Protein AF-A0A210QNQ8-F1 (afdb_monomer_lite)

InterPro domains:
  IPR036514 SGNH hydrolase superfamily [G3DSA:3.40.50.1110] (7-130)

Structure (mmCIF, N/CA/C/O backbone):
data_AF-A0A210QNQ8-F1
#
_entry.id   AF-A0A210QNQ8-F1
#
loop_
_atom_site.group_PDB
_atom_site.id
_atom_site.type_symbol
_atom_site.label_atom_id
_atom_site.label_alt_id
_atom_site.label_comp_id
_atom_site.label_asym_id
_atom_site.label_entity_id
_atom_site.label_seq_id
_atom_site.pdbx_PDB_ins_code
_atom_site.Cartn_x
_atom_site.Cartn_y
_atom_site.Cartn_z
_atom_site.occupancy
_atom_site.B_iso_or_equiv
_atom_site.auth_seq_id
_atom_site.auth_comp_id
_atom_site.auth_asym_id
_atom_site.auth_atom_id
_atom_site.pdbx_PDB_model_num
ATOM 1 N N . MET A 1 1 ? 8.100 -12.789 13.452 1.00 38.97 1 MET A N 1
ATOM 2 C CA . MET A 1 1 ? 6.722 -12.940 13.977 1.00 38.97 1 MET A CA 1
ATOM 3 C C . MET A 1 1 ? 6.581 -12.263 15.334 1.00 38.97 1 MET A C 1
ATOM 5 O O . MET A 1 1 ? 5.992 -11.197 15.362 1.00 38.97 1 MET A O 1
ATOM 9 N N . VAL A 1 2 ? 7.191 -12.770 16.415 1.00 39.22 2 VAL A N 1
ATOM 10 C CA . VAL A 1 2 ? 7.177 -12.088 17.735 1.00 39.22 2 VAL A CA 1
ATOM 11 C C . VAL A 1 2 ? 7.932 -10.750 17.700 1.00 39.22 2 VAL A C 1
ATOM 13 O O . VAL A 1 2 ? 7.434 -9.734 18.167 1.00 39.22 2 VAL A O 1
ATOM 16 N N . ALA A 1 3 ? 9.091 -10.713 17.034 1.00 45.78 3 ALA A N 1
ATOM 17 C CA . ALA A 1 3 ? 9.913 -9.503 16.927 1.00 45.78 3 ALA A CA 1
ATOM 18 C C . ALA A 1 3 ? 9.249 -8.344 16.155 1.00 45.78 3 ALA A C 1
ATOM 20 O O . ALA A 1 3 ? 9.593 -7.187 16.379 1.00 45.78 3 ALA A O 1
ATOM 21 N N . ASP A 1 4 ? 8.318 -8.639 15.245 1.00 51.09 4 ASP A N 1
ATOM 22 C CA . ASP A 1 4 ? 7.653 -7.621 14.426 1.00 51.09 4 ASP A CA 1
ATOM 23 C C . ASP A 1 4 ? 6.500 -6.971 15.197 1.00 51.09 4 ASP A C 1
ATOM 25 O O . ASP A 1 4 ? 6.360 -5.754 15.156 1.00 51.09 4 ASP A O 1
ATOM 29 N N . ILE A 1 5 ? 5.749 -7.764 15.973 1.00 51.91 5 ILE A N 1
ATOM 30 C CA . ILE A 1 5 ? 4.695 -7.284 16.881 1.00 51.91 5 ILE A CA 1
ATOM 31 C C . ILE A 1 5 ? 5.297 -6.391 17.973 1.00 51.91 5 ILE A C 1
ATOM 33 O O . ILE A 1 5 ? 4.783 -5.310 18.231 1.00 51.91 5 ILE A O 1
ATOM 37 N N . GLU A 1 6 ? 6.433 -6.784 18.553 1.00 53.28 6 GLU A N 1
ATOM 38 C CA . GLU A 1 6 ? 7.130 -5.985 19.572 1.00 53.28 6 GLU A CA 1
ATOM 39 C C . GLU A 1 6 ? 7.755 -4.692 19.020 1.00 53.28 6 GLU A C 1
ATOM 41 O O . GLU A 1 6 ? 7.920 -3.702 19.733 1.00 53.28 6 GLU A O 1
ATOM 46 N N . ARG A 1 7 ? 8.118 -4.649 17.733 1.00 55.28 7 ARG A N 1
ATOM 47 C CA . ARG A 1 7 ? 8.532 -3.391 17.086 1.00 55.28 7 ARG A CA 1
ATOM 48 C C . ARG A 1 7 ? 7.339 -2.496 16.765 1.00 55.28 7 ARG A C 1
ATOM 50 O O . ARG A 1 7 ? 7.478 -1.282 16.853 1.00 55.28 7 ARG A O 1
ATOM 57 N N . LEU A 1 8 ? 6.201 -3.088 16.411 1.00 56.69 8 LEU A N 1
ATOM 58 C CA . LEU A 1 8 ? 4.945 -2.381 16.175 1.00 56.69 8 LEU A CA 1
ATOM 59 C C . LEU A 1 8 ? 4.421 -1.743 17.466 1.00 56.69 8 LEU A C 1
ATOM 61 O O . LEU A 1 8 ? 4.165 -0.548 17.485 1.00 56.69 8 LEU A O 1
ATOM 65 N N . ARG A 1 9 ? 4.378 -2.513 18.563 1.00 55.03 9 ARG A N 1
ATOM 66 C CA . ARG A 1 9 ? 4.039 -2.026 19.910 1.00 55.03 9 ARG A CA 1
ATOM 67 C C . ARG A 1 9 ? 4.874 -0.819 20.301 1.00 55.03 9 ARG A C 1
ATOM 69 O O . ARG A 1 9 ? 4.324 0.186 20.719 1.00 55.03 9 ARG A O 1
ATOM 76 N N . ARG A 1 10 ? 6.192 -0.892 20.106 1.00 56.19 10 ARG A N 1
ATOM 77 C CA . ARG A 1 10 ? 7.092 0.236 20.384 1.00 56.19 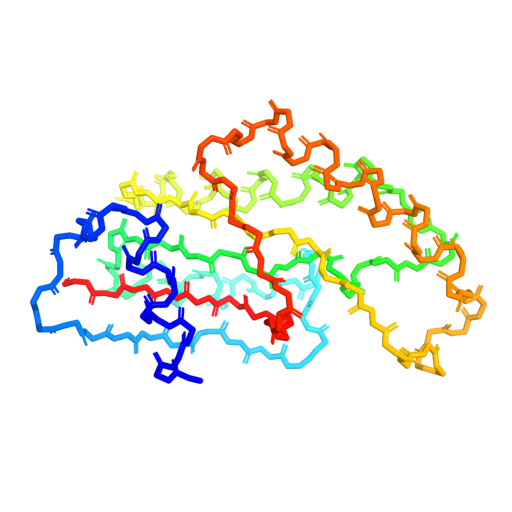10 ARG A CA 1
ATOM 78 C C . ARG A 1 10 ? 6.865 1.443 19.478 1.00 56.19 10 ARG A C 1
ATOM 80 O O . ARG A 1 10 ? 7.110 2.554 19.916 1.00 56.19 10 ARG A O 1
ATOM 87 N N . HIS A 1 11 ? 6.447 1.236 18.230 1.00 55.09 11 HIS A N 1
ATOM 88 C CA . HIS A 1 11 ? 6.146 2.335 17.310 1.00 55.09 11 HIS A CA 1
ATOM 89 C C . HIS A 1 11 ? 4.836 3.052 17.655 1.00 55.09 11 HIS A C 1
ATOM 91 O O . HIS A 1 11 ? 4.710 4.240 17.394 1.00 55.09 11 HIS A O 1
ATOM 97 N N . CYS A 1 12 ? 3.890 2.341 18.262 1.00 54.59 12 CYS A N 1
ATOM 98 C CA . CYS A 1 12 ? 2.653 2.897 18.802 1.00 54.59 12 CYS A CA 1
ATOM 99 C C . CYS A 1 12 ? 2.816 3.351 20.272 1.00 54.59 12 CYS A C 1
ATOM 101 O O . CYS A 1 12 ? 1.877 3.226 21.045 1.00 54.59 12 CYS A O 1
ATOM 103 N N . ASP A 1 13 ? 4.011 3.795 20.689 1.00 51.69 13 ASP A N 1
ATOM 104 C CA . ASP A 1 13 ? 4.333 4.262 22.055 1.00 51.69 13 ASP A CA 1
ATOM 105 C C . ASP A 1 13 ? 3.992 3.280 23.195 1.00 51.69 13 ASP A C 1
ATOM 107 O O . ASP A 1 13 ? 3.696 3.663 24.323 1.00 51.69 13 ASP A O 1
ATOM 111 N N . GLY A 1 14 ? 4.046 1.976 22.914 1.00 44.94 14 GLY A N 1
ATOM 112 C CA . GLY A 1 14 ? 3.655 0.928 23.862 1.00 44.94 14 GLY A CA 1
ATOM 113 C C . GLY A 1 14 ? 2.141 0.763 23.999 1.00 44.94 14 GLY A C 1
ATOM 114 O O . GLY A 1 14 ? 1.691 -0.256 24.526 1.00 44.94 14 GLY A O 1
ATOM 115 N N . ASP A 1 15 ? 1.363 1.694 23.454 1.00 42.91 15 ASP A N 1
ATOM 116 C CA . ASP A 1 15 ? -0.082 1.741 23.566 1.00 42.91 15 ASP A CA 1
ATOM 117 C C . ASP A 1 15 ? -0.745 1.342 22.250 1.00 42.91 15 ASP A C 1
ATOM 119 O O . ASP A 1 15 ? -1.303 2.133 21.495 1.00 42.91 15 ASP A O 1
ATOM 123 N N . LEU A 1 16 ? -0.686 0.043 21.971 1.00 49.59 16 LEU A N 1
ATOM 124 C CA . LEU A 1 16 ? -1.689 -0.554 21.099 1.00 49.59 16 LEU A CA 1
ATOM 125 C C . LEU A 1 16 ? -2.998 -0.855 21.874 1.00 49.59 16 LEU A C 1
ATOM 127 O O . LEU A 1 16 ? -3.905 -1.426 21.280 1.00 49.59 16 LEU A O 1
ATOM 131 N N . CYS A 1 17 ? -3.116 -0.525 23.175 1.00 40.59 17 CYS A N 1
ATOM 132 C CA . CYS A 1 17 ? -4.232 -0.943 24.040 1.00 40.59 17 CYS A CA 1
ATOM 133 C C . CYS A 1 17 ? -4.525 -2.461 23.980 1.00 40.59 17 CYS A C 1
ATOM 135 O O . CYS A 1 17 ? -5.682 -2.869 23.998 1.00 40.59 17 CYS A O 1
ATOM 137 N N . ILE A 1 18 ? -3.498 -3.326 23.885 1.00 49.94 18 ILE A N 1
ATOM 138 C CA . ILE A 1 18 ? -3.723 -4.776 23.717 1.00 49.94 18 ILE A CA 1
ATOM 139 C C . ILE A 1 18 ? -3.115 -5.645 24.812 1.00 49.94 18 ILE A C 1
ATOM 141 O O . ILE A 1 18 ? -1.919 -5.969 24.787 1.00 49.94 18 ILE A O 1
ATOM 145 N N . SER A 1 19 ? -3.988 -6.127 25.697 1.00 35.94 19 SER A N 1
ATOM 146 C CA . SER A 1 19 ? -3.843 -7.392 26.417 1.00 35.94 19 SER A CA 1
ATOM 147 C C . SER A 1 19 ? -4.772 -8.441 25.770 1.00 35.94 19 SER A C 1
ATOM 149 O O . SER A 1 19 ? -5.880 -8.117 25.365 1.00 35.94 19 SER A O 1
ATOM 151 N N . GLY A 1 20 ? -4.314 -9.690 25.595 1.00 46.12 20 GLY A N 1
ATOM 152 C CA . GLY A 1 20 ? -5.162 -10.798 25.099 1.00 46.12 20 GLY A CA 1
ATOM 153 C C . GLY A 1 20 ? -5.363 -10.952 23.573 1.00 46.12 20 GLY A C 1
ATOM 154 O O . GLY A 1 20 ? -6.296 -11.635 23.164 1.00 46.12 20 GLY A O 1
ATOM 155 N N . VAL A 1 21 ? -4.503 -10.369 22.724 1.00 52.72 21 VAL A N 1
ATOM 156 C CA . VAL A 1 21 ? -4.716 -10.242 21.258 1.00 52.72 21 VAL A CA 1
ATOM 157 C C . VAL A 1 21 ? -4.913 -11.576 20.522 1.00 52.72 21 VAL A C 1
ATOM 159 O O . VAL A 1 21 ? -3.990 -12.393 20.444 1.00 52.72 21 VAL A O 1
ATOM 162 N N . ASN A 1 22 ? -6.036 -11.721 19.816 1.00 56.44 22 ASN A N 1
ATOM 163 C CA . ASN A 1 22 ? -6.181 -12.703 18.741 1.00 56.44 22 ASN A CA 1
ATOM 164 C C . ASN A 1 22 ? -5.667 -12.082 17.429 1.00 56.44 22 ASN A C 1
ATOM 166 O O . ASN A 1 22 ? -6.396 -11.439 16.681 1.00 56.44 22 ASN A O 1
ATOM 170 N N . THR A 1 23 ? -4.378 -12.236 17.121 1.00 59.00 23 THR A N 1
ATOM 171 C CA . THR A 1 23 ? -3.843 -11.740 15.838 1.00 59.00 23 THR A CA 1
ATOM 172 C C . THR A 1 23 ? -4.265 -12.669 14.701 1.00 59.00 23 THR A C 1
ATOM 174 O O . THR A 1 23 ? -3.948 -13.859 14.734 1.00 59.00 23 THR A O 1
ATOM 177 N N . VAL A 1 24 ? -4.932 -12.136 13.672 1.00 62.84 24 VAL A N 1
ATOM 178 C CA . VAL A 1 24 ? -5.354 -12.917 12.502 1.00 62.84 24 VAL A CA 1
ATOM 179 C C . VAL A 1 24 ? -4.569 -12.465 11.276 1.00 62.84 24 VAL A C 1
ATOM 181 O O . VAL A 1 24 ? -4.647 -11.326 10.813 1.00 62.84 24 VAL A O 1
ATOM 184 N N . PHE A 1 25 ? -3.778 -13.382 10.730 1.00 64.62 25 PHE A N 1
ATOM 185 C CA . PHE A 1 25 ? -2.945 -13.099 9.571 1.00 64.62 25 PHE A CA 1
ATOM 186 C C . PHE A 1 25 ? -3.714 -13.360 8.283 1.00 64.62 25 PHE A C 1
ATOM 188 O O . PHE A 1 25 ? -4.113 -14.487 7.997 1.00 64.62 25 PHE A O 1
ATOM 195 N N . PHE A 1 26 ? -3.838 -12.322 7.464 1.00 67.00 26 PHE A N 1
ATOM 196 C CA . PHE A 1 26 ? -4.419 -12.410 6.135 1.00 67.00 26 PHE A CA 1
ATOM 197 C C . PHE A 1 26 ? -3.303 -12.146 5.132 1.00 67.00 26 PHE A C 1
ATOM 199 O O . PHE A 1 26 ? -2.933 -11.014 4.867 1.00 67.00 26 PHE A O 1
ATOM 206 N N . GLY A 1 27 ? -2.697 -13.180 4.557 1.00 63.84 27 GLY A N 1
ATOM 207 C CA . GLY A 1 27 ? -1.573 -12.969 3.649 1.00 63.84 27 GLY A CA 1
ATOM 208 C C . GLY A 1 27 ? -1.414 -14.084 2.639 1.00 63.84 27 GLY A C 1
ATOM 209 O O . GLY A 1 27 ? -1.479 -15.260 2.978 1.00 63.84 27 GLY A O 1
ATOM 210 N N . ARG A 1 28 ? -1.145 -13.703 1.390 1.00 66.56 28 ARG A N 1
ATOM 211 C CA . ARG A 1 28 ? -0.715 -14.624 0.340 1.00 66.56 28 ARG A CA 1
ATOM 212 C C . ARG A 1 28 ? 0.561 -14.090 -0.294 1.00 66.56 28 ARG A C 1
ATOM 214 O O . ARG A 1 28 ? 0.679 -12.894 -0.559 1.00 66.56 28 ARG A O 1
ATOM 221 N N . SER A 1 29 ? 1.519 -14.977 -0.548 1.00 67.50 29 SER A N 1
ATOM 222 C CA . SER A 1 29 ? 2.713 -14.613 -1.314 1.00 67.50 29 SER A CA 1
ATOM 223 C C . SER A 1 29 ? 2.309 -14.058 -2.684 1.00 67.50 29 SER A C 1
ATOM 225 O O . SER A 1 29 ? 1.443 -14.624 -3.351 1.00 67.50 29 SER A O 1
ATOM 227 N N . GLY A 1 30 ? 2.908 -12.935 -3.086 1.00 75.81 30 GLY A N 1
ATOM 228 C CA . GLY A 1 30 ? 2.590 -12.272 -4.353 1.00 75.81 30 GLY A CA 1
ATOM 229 C C . GLY A 1 30 ? 1.282 -11.471 -4.365 1.00 75.81 30 GLY A C 1
ATOM 230 O O . GLY A 1 30 ? 0.853 -11.069 -5.444 1.00 75.81 30 GLY A O 1
ATOM 231 N N . LEU A 1 31 ? 0.645 -11.224 -3.211 1.00 81.44 31 LEU A N 1
ATOM 232 C CA . LEU A 1 31 ? -0.566 -10.400 -3.122 1.00 81.44 31 LEU A CA 1
ATOM 233 C C . LEU A 1 31 ? -0.330 -9.000 -3.709 1.00 81.44 31 LEU A C 1
ATOM 235 O O . LEU A 1 31 ? 0.635 -8.327 -3.335 1.00 81.44 31 LEU A O 1
ATOM 239 N N . ARG A 1 32 ? -1.224 -8.585 -4.611 1.00 85.81 32 ARG A N 1
ATOM 240 C CA . ARG A 1 32 ? -1.234 -7.292 -5.307 1.00 85.81 32 ARG A CA 1
ATOM 241 C C . ARG A 1 32 ? -2.536 -6.556 -5.028 1.00 85.81 32 ARG A C 1
ATOM 243 O O . ARG A 1 32 ? -3.566 -7.204 -4.847 1.00 85.81 32 ARG A O 1
ATOM 250 N N . THR A 1 33 ? -2.511 -5.228 -5.025 1.00 87.56 33 THR A N 1
ATOM 251 C CA . THR A 1 33 ? -3.712 -4.418 -4.781 1.00 87.56 33 THR A CA 1
ATOM 252 C C . THR A 1 33 ? -4.681 -4.419 -5.964 1.00 87.56 33 THR A C 1
ATOM 254 O O . THR A 1 33 ? -5.877 -4.299 -5.743 1.00 87.56 33 THR A O 1
ATOM 257 N N . ASP A 1 34 ? -4.222 -4.619 -7.208 1.00 86.19 34 ASP A N 1
ATOM 258 C CA . ASP A 1 34 ? -5.121 -4.773 -8.378 1.00 86.19 34 ASP A CA 1
ATOM 259 C C . ASP A 1 34 ? -5.809 -6.139 -8.474 1.00 86.19 34 ASP A C 1
ATOM 261 O O . ASP A 1 34 ? -6.784 -6.289 -9.203 1.00 86.19 34 ASP A O 1
ATOM 265 N N . ARG A 1 35 ? -5.287 -7.150 -7.780 1.00 82.56 35 ARG A N 1
ATOM 266 C CA . ARG A 1 35 ? -5.788 -8.533 -7.823 1.00 82.56 35 ARG A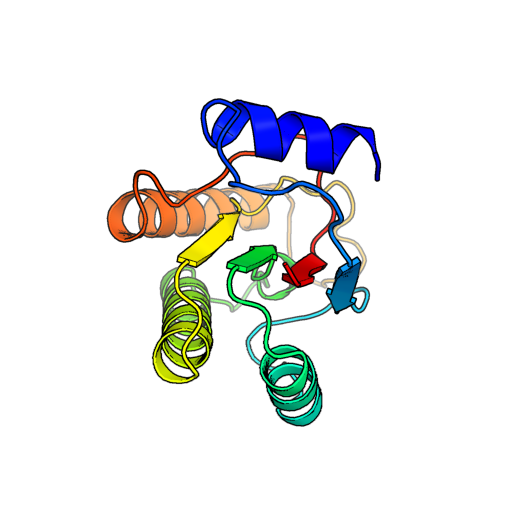 CA 1
ATOM 267 C C . ARG A 1 35 ? -6.216 -9.026 -6.449 1.00 82.56 35 ARG A C 1
ATOM 269 O O . ARG A 1 35 ? -6.210 -10.230 -6.192 1.00 82.56 35 ARG A O 1
ATOM 276 N N . MET A 1 36 ? -6.527 -8.104 -5.544 1.00 81.44 36 MET A N 1
ATOM 277 C CA . MET A 1 36 ? -6.982 -8.470 -4.215 1.00 81.44 36 MET A CA 1
ATOM 278 C C . MET A 1 36 ? -8.393 -9.049 -4.317 1.00 81.44 36 MET A C 1
ATOM 280 O O . MET A 1 36 ? -9.331 -8.357 -4.707 1.00 81.44 36 MET A O 1
ATOM 284 N N . ASP A 1 37 ? -8.532 -10.335 -3.992 1.00 79.56 37 ASP A N 1
ATOM 285 C CA . ASP A 1 37 ? -9.837 -10.988 -3.966 1.00 79.56 37 ASP A CA 1
ATOM 286 C C . ASP A 1 37 ? -10.725 -10.297 -2.923 1.00 79.56 37 ASP A C 1
ATOM 288 O O . ASP A 1 37 ? -10.380 -10.196 -1.746 1.00 79.56 37 ASP A O 1
ATOM 292 N N . GLN A 1 38 ? -11.899 -9.838 -3.342 1.00 81.88 38 GLN A N 1
ATOM 293 C CA . GLN A 1 38 ? -12.855 -9.192 -2.449 1.00 81.88 38 GLN A CA 1
ATOM 294 C C . GLN A 1 38 ? -13.348 -10.134 -1.341 1.00 81.88 38 GLN A C 1
ATOM 296 O O . GLN A 1 38 ? -13.722 -9.674 -0.264 1.00 81.88 38 GLN A O 1
ATOM 301 N N . ARG A 1 39 ? -13.314 -11.458 -1.551 1.00 79.62 39 ARG A N 1
ATOM 302 C CA . ARG A 1 39 ? -13.590 -12.441 -0.489 1.00 79.62 39 ARG A CA 1
ATOM 303 C C . ARG A 1 39 ? -12.598 -12.312 0.659 1.00 79.62 39 ARG A C 1
ATOM 305 O O . ARG A 1 39 ? -13.004 -12.393 1.810 1.00 79.62 39 ARG A O 1
ATOM 312 N N . PHE A 1 40 ? -11.331 -12.063 0.348 1.00 78.38 40 PHE A N 1
ATOM 313 C CA . PHE A 1 40 ? -10.281 -11.895 1.343 1.00 78.38 40 PHE A CA 1
ATOM 314 C C . PHE A 1 40 ? -10.479 -10.614 2.158 1.00 78.38 40 PHE A C 1
ATOM 316 O O . PHE A 1 40 ? -10.406 -10.657 3.382 1.00 78.38 40 PHE A O 1
ATOM 323 N N . VAL A 1 41 ? -10.826 -9.499 1.505 1.00 83.12 41 VAL A N 1
ATOM 324 C CA . VAL A 1 41 ? -11.156 -8.236 2.194 1.00 83.12 41 VAL A CA 1
ATOM 325 C C . VAL A 1 41 ? -12.388 -8.406 3.088 1.00 83.12 41 VAL A C 1
ATOM 327 O O . VAL A 1 41 ? -12.380 -7.984 4.241 1.00 83.12 41 VAL A O 1
ATOM 330 N N . ARG A 1 42 ? -13.429 -9.093 2.602 1.00 85.75 42 ARG A N 1
ATOM 331 C CA . ARG A 1 42 ? -14.624 -9.389 3.407 1.00 85.75 42 ARG A CA 1
ATOM 332 C C . ARG A 1 42 ? -14.330 -10.287 4.602 1.00 85.75 42 ARG A C 1
ATOM 334 O O . ARG A 1 42 ? -14.845 -10.016 5.676 1.00 85.75 42 ARG A O 1
ATOM 341 N N . GLN A 1 43 ? -13.508 -11.323 4.443 1.00 82.75 43 GLN A N 1
ATOM 342 C CA . GLN A 1 43 ? -13.097 -12.189 5.555 1.00 82.75 43 GLN A CA 1
ATOM 343 C C . GLN A 1 43 ? -12.307 -11.413 6.608 1.00 82.75 43 GLN A C 1
ATOM 345 O O . GLN A 1 43 ? -12.561 -11.557 7.800 1.00 82.75 43 GLN A O 1
ATOM 350 N N . ALA A 1 44 ? -11.392 -10.559 6.155 1.00 81.25 44 ALA A N 1
ATOM 351 C CA . ALA A 1 44 ? -10.637 -9.648 6.996 1.00 81.25 44 ALA A CA 1
ATOM 352 C C . ALA A 1 44 ? -11.555 -8.723 7.815 1.00 81.25 44 ALA A C 1
ATOM 354 O O . ALA A 1 44 ? -11.408 -8.637 9.031 1.00 81.25 44 ALA A O 1
ATOM 355 N N . ILE A 1 45 ? -12.541 -8.092 7.172 1.00 86.50 45 ILE A N 1
ATOM 356 C CA . ILE A 1 45 ? -13.550 -7.251 7.838 1.00 86.50 45 ILE A CA 1
ATOM 357 C C . ILE A 1 45 ? -14.412 -8.069 8.810 1.00 86.50 45 ILE A C 1
ATOM 359 O O . ILE A 1 45 ? -14.626 -7.655 9.946 1.00 86.50 45 ILE A O 1
ATOM 363 N N . ALA A 1 46 ? -14.861 -9.257 8.399 1.00 85.94 46 ALA A N 1
ATOM 364 C CA . ALA A 1 46 ? -15.730 -10.125 9.192 1.00 85.94 46 ALA A CA 1
ATOM 365 C C . ALA A 1 46 ? -15.084 -10.624 10.496 1.00 85.94 46 ALA A C 1
ATOM 367 O O . ALA A 1 46 ? -15.786 -11.131 11.367 1.00 85.94 46 ALA A O 1
ATOM 368 N N . THR A 1 47 ? -13.766 -10.465 10.667 1.00 81.19 47 THR A N 1
ATOM 369 C CA . THR A 1 47 ? -13.113 -10.743 11.955 1.00 81.19 47 THR A CA 1
ATOM 370 C C . THR A 1 47 ? -13.577 -9.825 13.085 1.00 81.19 47 THR A C 1
ATOM 372 O O . THR A 1 47 ? -13.420 -10.198 14.252 1.00 81.19 47 THR A O 1
ATOM 375 N N . GLY A 1 48 ? -14.141 -8.655 12.752 1.00 78.94 48 GLY A N 1
ATOM 376 C CA . GLY A 1 48 ? -14.513 -7.618 13.715 1.00 78.94 48 GLY A CA 1
ATOM 377 C C . GLY A 1 48 ? -13.308 -6.908 14.331 1.00 78.94 48 GLY A C 1
ATOM 378 O O . GLY A 1 48 ? -13.432 -6.317 15.395 1.00 78.94 48 GLY A O 1
ATOM 379 N N . ALA A 1 49 ? -12.134 -7.007 13.704 1.00 78.62 49 ALA A N 1
ATOM 380 C CA . ALA A 1 49 ? -10.924 -6.357 14.179 1.00 78.62 49 ALA A CA 1
ATOM 381 C C . ALA A 1 49 ? -11.062 -4.830 14.193 1.00 78.62 49 ALA A C 1
ATOM 383 O O . ALA A 1 49 ? -11.529 -4.232 13.228 1.00 78.62 49 ALA A O 1
ATOM 384 N N . GLU A 1 50 ? -10.587 -4.199 15.263 1.00 80.75 50 GLU A N 1
ATOM 385 C CA . GLU A 1 50 ? -10.598 -2.741 15.403 1.00 80.75 50 GLU A CA 1
ATOM 386 C C . GLU A 1 50 ? -9.372 -2.080 14.751 1.00 80.75 50 GLU A C 1
ATOM 388 O O . GLU A 1 50 ? -9.422 -0.901 14.395 1.00 80.75 50 GLU A O 1
ATOM 393 N N . PHE A 1 51 ? -8.288 -2.845 14.564 1.00 81.44 51 PHE A N 1
ATOM 394 C CA . PHE A 1 51 ? -6.998 -2.365 14.069 1.00 81.44 51 PHE A CA 1
ATOM 395 C C . PHE A 1 51 ? -6.492 -3.222 12.900 1.00 81.44 51 PHE A C 1
ATOM 397 O O . PHE A 1 51 ? -6.447 -4.454 12.969 1.00 81.44 51 PHE A O 1
ATOM 404 N N . ALA A 1 52 ? -6.023 -2.574 11.833 1.00 83.81 52 ALA A N 1
ATOM 405 C CA . ALA A 1 52 ? -5.390 -3.248 10.699 1.00 83.81 52 ALA A CA 1
ATOM 406 C C . ALA A 1 52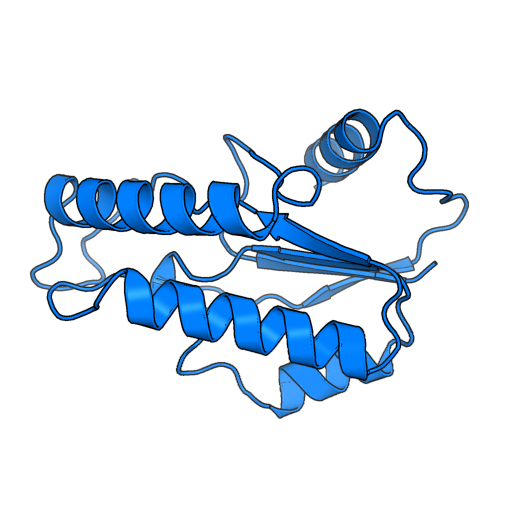 ? -4.035 -2.639 10.339 1.00 83.81 52 ALA A C 1
ATOM 408 O O . ALA A 1 52 ? -3.842 -1.431 10.408 1.00 83.81 52 ALA A O 1
ATOM 409 N N . PHE A 1 53 ? -3.108 -3.486 9.898 1.00 83.38 53 PHE A N 1
ATOM 410 C CA . PHE A 1 53 ? -1.792 -3.116 9.389 1.00 83.38 53 PHE A CA 1
ATOM 411 C C . PHE A 1 53 ? -1.624 -3.659 7.971 1.00 83.38 53 PHE A C 1
ATOM 413 O O . PHE A 1 53 ? -1.458 -4.859 7.740 1.00 83.38 53 PHE A O 1
ATOM 420 N N . LEU A 1 54 ? -1.653 -2.764 6.992 1.00 86.75 54 LEU A N 1
ATOM 421 C CA . LEU A 1 54 ? -1.561 -3.113 5.582 1.00 86.75 54 LEU A CA 1
ATOM 422 C C . LEU A 1 54 ? -0.099 -3.032 5.119 1.00 86.75 54 LEU A C 1
ATOM 424 O O . LEU A 1 54 ? 0.467 -1.939 5.050 1.00 86.75 54 LEU A O 1
ATOM 428 N N . HIS A 1 55 ? 0.498 -4.165 4.736 1.00 86.19 55 HIS A N 1
ATOM 429 C CA . HIS A 1 55 ? 1.768 -4.217 4.002 1.00 86.19 55 HIS A CA 1
ATOM 430 C C . HIS A 1 55 ? 1.551 -4.770 2.589 1.00 86.19 55 HIS A C 1
ATOM 432 O O . HIS A 1 55 ? 1.712 -5.960 2.317 1.00 86.19 55 HIS A O 1
ATOM 438 N N . VAL A 1 56 ? 1.168 -3.889 1.665 1.00 88.38 56 VAL A N 1
ATOM 439 C CA . VAL A 1 56 ? 0.795 -4.224 0.279 1.00 88.38 56 VAL A CA 1
ATOM 440 C C . VAL A 1 56 ? 1.380 -3.208 -0.711 1.00 88.38 56 VAL A C 1
ATOM 442 O O . VAL A 1 56 ? 1.954 -2.203 -0.308 1.00 88.38 56 VAL A O 1
ATOM 445 N N . GLY A 1 57 ? 1.282 -3.473 -2.017 1.00 90.31 57 GLY A N 1
ATOM 446 C CA . GLY A 1 57 ? 1.755 -2.560 -3.070 1.00 90.31 57 GLY A CA 1
ATOM 447 C C . GLY A 1 57 ? 3.127 -2.904 -3.657 1.00 90.31 57 GLY A C 1
ATOM 448 O O . GLY A 1 57 ? 3.393 -2.602 -4.816 1.00 90.31 57 GLY A O 1
ATOM 449 N N . GLY A 1 58 ? 4.000 -3.592 -2.913 1.00 90.19 58 GLY A N 1
ATOM 450 C CA . GLY A 1 58 ? 5.333 -3.964 -3.418 1.00 90.19 58 GLY A CA 1
ATOM 451 C C . GLY A 1 58 ? 5.307 -4.933 -4.608 1.00 90.19 58 GLY A C 1
ATOM 452 O O . GLY A 1 58 ? 6.143 -4.845 -5.507 1.00 90.19 58 GLY A O 1
ATOM 453 N N . ASN A 1 59 ? 4.319 -5.831 -4.652 1.00 89.38 59 ASN A N 1
ATOM 454 C CA . ASN A 1 59 ? 4.137 -6.767 -5.769 1.00 89.38 59 ASN A CA 1
ATOM 455 C C . ASN A 1 59 ? 3.442 -6.127 -6.980 1.00 89.38 59 ASN A C 1
ATOM 457 O O . ASN A 1 59 ? 3.430 -6.722 -8.056 1.00 89.38 59 ASN A O 1
ATOM 461 N N . ASP A 1 60 ? 2.858 -4.939 -6.814 1.00 91.94 60 ASP A N 1
ATOM 462 C CA . ASP A 1 60 ? 2.208 -4.188 -7.889 1.00 91.94 60 ASP A CA 1
ATOM 463 C C . ASP A 1 60 ? 3.218 -3.455 -8.778 1.00 91.94 60 ASP A C 1
ATOM 465 O O . ASP A 1 60 ? 2.895 -3.090 -9.911 1.00 91.94 60 ASP A O 1
ATOM 469 N N . ILE A 1 61 ? 4.442 -3.251 -8.277 1.00 93.69 61 ILE A N 1
ATOM 470 C CA . ILE A 1 61 ? 5.521 -2.611 -9.026 1.00 93.69 61 ILE A CA 1
ATOM 471 C C . ILE A 1 61 ? 5.961 -3.536 -10.166 1.00 93.69 61 ILE A C 1
ATOM 473 O O . ILE A 1 61 ? 6.425 -4.660 -9.956 1.00 93.69 61 ILE A O 1
ATOM 477 N N . SER A 1 62 ? 5.831 -3.020 -11.383 1.00 92.94 62 SER A N 1
ATOM 478 C CA . SER A 1 62 ? 6.176 -3.642 -12.660 1.00 92.94 62 SER A CA 1
ATOM 479 C C . SER A 1 62 ? 6.731 -2.574 -13.619 1.00 92.94 62 SER A C 1
ATOM 481 O O . SER A 1 62 ? 6.676 -1.381 -13.304 1.00 92.94 62 SER A O 1
ATOM 483 N N . PRO A 1 63 ? 7.279 -2.942 -14.789 1.00 91.56 63 PRO A N 1
ATOM 484 C CA . PRO A 1 63 ? 7.846 -1.961 -15.720 1.00 91.56 63 PRO A CA 1
ATOM 485 C C . PRO A 1 63 ? 6.827 -0.934 -16.228 1.00 91.56 63 PRO A C 1
ATOM 487 O O . PRO A 1 63 ? 7.194 0.193 -16.539 1.00 91.56 63 PRO A O 1
ATOM 490 N N . THR A 1 64 ? 5.549 -1.312 -16.278 1.00 92.06 64 THR A N 1
ATOM 491 C CA . THR A 1 64 ? 4.451 -0.488 -16.803 1.00 92.06 64 THR A CA 1
ATOM 492 C C . THR A 1 64 ? 3.549 0.085 -15.710 1.00 92.06 64 THR A C 1
ATOM 494 O O . THR A 1 64 ? 2.590 0.799 -16.010 1.00 92.06 64 THR A O 1
ATOM 497 N N . SER A 1 65 ? 3.820 -0.206 -14.433 1.00 94.06 65 SER A N 1
ATOM 498 C CA . SER A 1 65 ? 3.032 0.363 -13.341 1.00 94.06 65 SER A CA 1
ATOM 499 C C . SER A 1 65 ? 3.334 1.842 -13.134 1.00 94.06 65 SER A C 1
ATOM 501 O O . SER A 1 65 ? 4.430 2.330 -13.394 1.00 94.06 65 SER A O 1
ATOM 503 N N . THR A 1 66 ? 2.357 2.555 -12.582 1.00 95.75 66 THR A N 1
ATOM 504 C CA . THR A 1 66 ? 2.527 3.946 -12.163 1.00 95.75 66 THR A CA 1
ATOM 505 C C . THR A 1 66 ? 2.493 4.024 -10.636 1.00 95.75 66 THR A C 1
ATOM 507 O O . THR A 1 66 ? 1.503 3.577 -10.046 1.00 95.75 66 THR A O 1
ATOM 510 N N . PRO A 1 67 ? 3.488 4.657 -9.981 1.00 96.69 67 PRO A N 1
ATOM 511 C CA . PRO A 1 67 ? 3.492 4.886 -8.535 1.00 96.69 67 PRO A CA 1
ATOM 512 C C . PRO A 1 67 ? 2.174 5.448 -7.996 1.00 96.69 67 PRO A C 1
ATOM 514 O O . PRO A 1 67 ? 1.645 4.965 -6.999 1.00 96.69 67 PRO A O 1
ATOM 517 N N . ARG A 1 68 ? 1.602 6.429 -8.707 1.00 97.19 68 ARG A N 1
ATOM 518 C CA . ARG A 1 68 ? 0.343 7.078 -8.329 1.00 97.19 68 ARG A CA 1
ATOM 519 C C . ARG A 1 68 ? -0.836 6.102 -8.285 1.00 97.19 68 ARG A C 1
ATOM 521 O O . ARG A 1 68 ? -1.550 6.086 -7.292 1.00 97.19 68 ARG A O 1
ATOM 528 N N . LYS A 1 69 ? -0.977 5.239 -9.297 1.00 96.94 69 LYS A N 1
ATOM 529 C CA . LYS A 1 69 ? -2.041 4.223 -9.356 1.00 96.94 69 LYS A CA 1
ATOM 530 C C . LYS A 1 69 ? -1.907 3.172 -8.253 1.00 96.94 69 LYS A C 1
ATOM 532 O O . LYS A 1 69 ? -2.908 2.633 -7.796 1.00 96.94 69 LYS A O 1
ATOM 537 N N . ILE A 1 70 ? -0.681 2.810 -7.863 1.00 96.62 70 ILE A N 1
ATOM 538 C CA . ILE A 1 70 ? -0.454 1.881 -6.742 1.00 96.62 70 ILE A CA 1
ATOM 539 C C . ILE A 1 70 ? -0.856 2.558 -5.429 1.00 96.62 70 ILE A C 1
ATOM 541 O O . ILE A 1 70 ? -1.605 1.979 -4.649 1.00 96.62 70 ILE A O 1
ATOM 545 N N . PHE A 1 71 ? -0.407 3.798 -5.221 1.00 97.06 71 PHE A N 1
ATOM 546 C CA . PHE A 1 71 ? -0.772 4.612 -4.063 1.00 97.06 71 PHE A CA 1
ATOM 547 C C . PHE A 1 71 ? -2.294 4.768 -3.911 1.00 97.06 71 PHE A C 1
ATOM 549 O O . PHE A 1 71 ? -2.817 4.523 -2.830 1.00 97.06 71 PHE A O 1
ATOM 556 N N . GLU A 1 72 ? -3.009 5.119 -4.982 1.00 97.44 72 GLU A N 1
ATOM 557 C CA . GLU A 1 72 ? -4.468 5.306 -4.953 1.00 97.44 72 GLU A CA 1
ATOM 558 C C . GLU A 1 72 ? -5.203 4.030 -4.535 1.00 97.44 72 GLU A C 1
ATOM 560 O O . GLU A 1 72 ? -6.072 4.092 -3.672 1.00 97.44 72 GLU A O 1
ATOM 565 N N . ARG A 1 73 ? -4.778 2.865 -5.037 1.00 95.69 73 ARG A N 1
ATOM 566 C CA . ARG A 1 73 ? -5.339 1.568 -4.625 1.00 95.69 73 ARG A CA 1
ATOM 567 C C . ARG A 1 73 ? -5.074 1.237 -3.156 1.00 95.69 73 ARG A C 1
ATOM 569 O O . ARG A 1 73 ? -5.915 0.632 -2.501 1.00 95.69 73 ARG A O 1
ATOM 576 N N . ILE A 1 74 ? -3.916 1.624 -2.614 1.00 94.94 74 ILE A N 1
ATOM 577 C CA . ILE A 1 74 ? -3.635 1.470 -1.175 1.00 94.94 74 ILE A CA 1
ATOM 578 C C . ILE A 1 74 ? -4.567 2.374 -0.361 1.00 94.94 74 ILE A C 1
ATOM 580 O O . ILE A 1 74 ? -5.126 1.930 0.638 1.00 94.94 74 ILE A O 1
ATOM 584 N N . VAL A 1 75 ? -4.756 3.626 -0.789 1.00 95.69 75 VAL A N 1
ATOM 585 C CA . VAL A 1 75 ? -5.666 4.572 -0.125 1.00 95.69 75 VAL A CA 1
ATOM 586 C C . VAL A 1 75 ? -7.104 4.063 -0.147 1.00 95.69 75 VAL A C 1
ATOM 588 O O . VAL A 1 75 ? -7.762 4.100 0.887 1.00 95.69 75 VAL A O 1
ATOM 591 N N . GLU A 1 76 ? -7.568 3.552 -1.285 1.00 95.31 76 GLU A N 1
ATOM 592 C CA . GLU A 1 76 ? -8.897 2.955 -1.418 1.00 95.31 76 GLU A CA 1
ATOM 593 C C . GLU A 1 76 ? -9.080 1.785 -0.448 1.00 95.31 76 GLU A C 1
ATOM 595 O O . GLU A 1 76 ? -10.059 1.758 0.292 1.00 95.31 76 GLU A O 1
ATOM 600 N N . LEU A 1 77 ? -8.097 0.883 -0.361 1.00 92.44 77 LEU A N 1
ATOM 601 C CA . LEU A 1 77 ? -8.142 -0.241 0.573 1.00 92.44 77 LEU A CA 1
ATOM 602 C C . LEU A 1 77 ? -8.212 0.222 2.037 1.00 92.44 77 LEU A C 1
ATOM 604 O O . LEU A 1 77 ? -8.989 -0.320 2.821 1.00 92.44 77 LEU A O 1
ATOM 608 N N . VAL A 1 78 ? -7.441 1.249 2.412 1.00 93.12 78 VAL A N 1
ATOM 609 C CA . VAL A 1 78 ? -7.532 1.862 3.749 1.00 93.12 78 VAL A CA 1
ATOM 610 C C . VAL A 1 78 ? -8.933 2.415 4.000 1.00 93.12 78 VAL A C 1
ATOM 612 O O . VAL A 1 78 ? -9.502 2.177 5.065 1.00 93.12 78 VAL A O 1
ATOM 615 N N . SER A 1 79 ? -9.501 3.133 3.029 1.00 94.69 79 SER A N 1
ATOM 616 C CA . SER A 1 79 ? -10.866 3.651 3.114 1.00 94.69 79 SER A CA 1
ATOM 617 C C . SER A 1 79 ? -11.891 2.529 3.266 1.00 94.69 79 SER A C 1
ATOM 619 O O . SER A 1 79 ? -12.785 2.659 4.095 1.00 94.69 79 SER A O 1
ATOM 621 N N . THR A 1 80 ? -11.745 1.409 2.552 1.00 93.38 80 THR A N 1
ATOM 622 C CA . THR A 1 80 ? -12.618 0.235 2.704 1.00 93.38 80 THR A CA 1
ATOM 623 C C . THR A 1 80 ? -12.621 -0.285 4.140 1.00 93.38 80 THR A C 1
ATOM 625 O O . THR A 1 80 ? -13.689 -0.488 4.710 1.00 93.38 80 THR A O 1
ATOM 628 N N . PHE A 1 81 ? -11.445 -0.460 4.747 1.00 91.38 81 PHE A N 1
ATOM 629 C CA . PHE A 1 81 ? -11.338 -0.948 6.124 1.00 91.38 81 PHE A CA 1
ATOM 630 C C . PHE A 1 81 ? -11.897 0.043 7.151 1.00 91.38 81 PHE A C 1
ATOM 632 O O . PHE A 1 81 ? -12.634 -0.356 8.050 1.00 91.38 81 PHE A O 1
ATOM 639 N N . LYS A 1 82 ? -11.620 1.342 6.991 1.00 92.00 82 LYS A N 1
ATOM 640 C CA . LYS A 1 82 ? -12.178 2.382 7.871 1.00 92.00 82 LYS A CA 1
ATOM 641 C C . LYS A 1 82 ? -13.700 2.476 7.764 1.00 92.00 82 LYS A C 1
ATOM 643 O O . LYS A 1 82 ? -14.382 2.523 8.781 1.00 92.00 82 LYS A O 1
ATOM 648 N N . ASN A 1 83 ? -14.242 2.436 6.546 1.00 93.94 83 ASN A N 1
ATOM 649 C CA . ASN A 1 83 ? -15.689 2.463 6.308 1.00 93.94 83 ASN A CA 1
ATOM 650 C C . ASN A 1 83 ? -16.397 1.217 6.862 1.00 93.94 83 ASN A C 1
ATOM 652 O O . ASN A 1 83 ? -17.594 1.263 7.125 1.00 93.94 83 ASN A O 1
ATOM 656 N N . ALA A 1 84 ? -15.665 0.118 7.054 1.00 90.75 84 ALA A N 1
ATOM 657 C CA . ALA A 1 84 ? -16.165 -1.097 7.683 1.00 90.75 84 ALA A CA 1
ATOM 658 C C . ALA A 1 84 ? -16.113 -1.072 9.225 1.00 90.75 84 ALA A C 1
ATOM 660 O O . ALA A 1 84 ? -16.447 -2.073 9.853 1.00 90.75 84 ALA A O 1
ATOM 661 N N . GLY A 1 85 ? -15.703 0.046 9.837 1.00 89.44 85 GLY A N 1
ATOM 662 C CA . GLY A 1 85 ? -15.714 0.240 11.290 1.00 89.44 85 GLY A CA 1
ATOM 663 C C . GLY A 1 85 ? -14.368 0.036 11.988 1.00 89.44 85 GLY A C 1
ATOM 664 O O . GLY A 1 85 ? -14.313 0.135 13.212 1.00 89.44 85 GLY A O 1
ATOM 665 N N . MET A 1 86 ? -13.276 -0.208 11.252 1.00 88.88 86 MET A N 1
ATOM 666 C CA . MET A 1 86 ? -11.943 -0.266 11.865 1.00 88.88 86 MET A CA 1
ATOM 667 C C . MET A 1 86 ? -11.531 1.118 12.373 1.00 88.88 86 MET A C 1
ATOM 669 O O . MET A 1 86 ? -11.489 2.083 11.603 1.00 88.88 86 MET A O 1
ATOM 673 N N . LYS A 1 87 ? -11.191 1.200 13.663 1.00 86.25 87 LYS A N 1
ATOM 674 C CA . LYS A 1 87 ? -10.785 2.434 14.348 1.00 86.25 87 LYS A CA 1
ATOM 675 C C . LYS A 1 87 ? -9.485 2.974 13.770 1.00 86.25 87 LYS A C 1
ATOM 677 O O . LYS A 1 87 ? -9.393 4.156 13.436 1.00 86.25 87 LYS A O 1
ATOM 682 N N . GLU A 1 88 ? -8.502 2.095 13.583 1.00 85.69 88 GLU A N 1
ATOM 683 C CA . GLU A 1 88 ? -7.224 2.470 12.993 1.00 85.69 88 GLU A CA 1
ATOM 684 C C . GLU A 1 88 ? -6.766 1.507 11.905 1.00 85.69 88 GLU A C 1
ATOM 686 O O . GLU A 1 88 ? -6.850 0.285 12.010 1.00 85.69 88 GLU A O 1
ATOM 691 N N . VAL A 1 89 ? -6.220 2.091 10.841 1.00 89.25 89 VAL A N 1
ATOM 692 C CA . VAL A 1 89 ? -5.631 1.350 9.732 1.00 89.25 89 VAL A CA 1
ATOM 693 C C . VAL A 1 89 ? -4.268 1.954 9.448 1.00 89.25 89 VAL A C 1
ATOM 695 O O . VAL A 1 89 ? -4.158 3.075 8.946 1.00 89.25 89 VAL A O 1
ATOM 698 N N . TRP A 1 90 ? -3.243 1.197 9.799 1.00 87.81 90 TRP A N 1
ATOM 699 C CA . TRP A 1 90 ? -1.843 1.518 9.622 1.00 87.81 90 TRP A CA 1
ATOM 700 C C . TRP A 1 90 ? -1.365 0.985 8.280 1.00 87.81 90 TRP A C 1
ATOM 702 O O . TRP A 1 90 ? -1.722 -0.116 7.859 1.00 87.81 90 TRP A O 1
ATOM 712 N N . VAL A 1 91 ? -0.532 1.758 7.598 1.00 90.00 91 VAL A N 1
ATOM 713 C CA . VAL A 1 91 ? 0.094 1.343 6.341 1.00 90.00 91 VAL A CA 1
ATOM 714 C C . VAL A 1 91 ? 1.579 1.176 6.591 1.00 90.00 91 VAL A C 1
ATOM 716 O O . VAL A 1 91 ? 2.159 1.890 7.398 1.00 90.00 91 VAL A O 1
ATOM 719 N N . THR A 1 92 ? 2.214 0.236 5.906 1.00 87.19 92 THR A N 1
ATOM 720 C CA . THR A 1 92 ? 3.674 0.103 5.931 1.00 87.19 92 THR A CA 1
ATOM 721 C C . THR A 1 92 ? 4.302 0.621 4.660 1.00 87.19 92 THR A C 1
ATOM 723 O O . THR A 1 92 ? 3.733 0.517 3.572 1.00 87.19 92 THR A O 1
ATOM 726 N N . GLU A 1 93 ? 5.513 1.147 4.799 1.00 89.62 93 GLU A N 1
ATOM 727 C CA . GLU A 1 93 ? 6.362 1.424 3.653 1.00 89.62 93 GLU A CA 1
ATOM 728 C C . GLU A 1 93 ? 6.588 0.171 2.807 1.00 89.62 93 GLU A C 1
ATOM 730 O O . GLU A 1 93 ? 6.807 -0.927 3.321 1.00 89.62 93 GLU A O 1
ATOM 735 N N . ILE A 1 94 ? 6.635 0.358 1.489 1.00 89.50 94 ILE A N 1
ATOM 736 C CA . ILE A 1 94 ? 7.098 -0.692 0.594 1.00 89.50 94 ILE A CA 1
ATOM 737 C C . ILE A 1 94 ? 8.600 -0.883 0.828 1.00 89.50 94 ILE A C 1
ATOM 739 O O . ILE A 1 94 ? 9.400 0.051 0.657 1.00 89.50 94 ILE A O 1
ATOM 743 N N . ILE A 1 95 ? 8.974 -2.106 1.200 1.00 86.81 95 ILE A N 1
ATOM 744 C CA . ILE A 1 95 ? 10.357 -2.498 1.473 1.00 86.81 95 ILE A CA 1
ATOM 745 C C . ILE A 1 95 ? 11.176 -2.732 0.197 1.00 86.81 95 ILE A C 1
ATOM 747 O O . ILE A 1 95 ? 10.646 -2.945 -0.902 1.00 86.81 95 ILE A O 1
ATOM 751 N N . THR A 1 96 ? 12.498 -2.712 0.349 1.00 85.06 96 THR A N 1
ATOM 752 C CA . THR A 1 96 ? 13.427 -3.166 -0.691 1.00 85.06 96 THR A CA 1
ATOM 753 C C . THR A 1 96 ? 13.217 -4.657 -0.966 1.00 85.06 96 THR A C 1
ATOM 755 O O . THR A 1 96 ? 12.768 -5.407 -0.101 1.00 85.06 96 THR A O 1
ATOM 758 N N . ARG A 1 97 ? 13.538 -5.123 -2.177 1.00 81.94 97 ARG A N 1
ATOM 759 C CA . ARG A 1 97 ? 13.502 -6.560 -2.492 1.00 81.94 97 ARG A CA 1
ATOM 760 C C . ARG A 1 97 ? 14.751 -6.986 -3.246 1.00 81.94 97 ARG A C 1
ATOM 762 O O . ARG A 1 97 ? 15.298 -6.214 -4.024 1.00 81.94 97 ARG A O 1
ATOM 769 N N . GLY A 1 98 ? 15.195 -8.218 -3.004 1.00 76.19 98 GLY A N 1
ATOM 770 C CA . GLY A 1 98 ? 16.420 -8.755 -3.605 1.00 76.19 98 GLY A CA 1
ATOM 771 C C . GLY A 1 98 ? 16.211 -9.521 -4.912 1.00 76.19 98 GLY A C 1
ATOM 772 O O . GLY A 1 98 ? 17.143 -9.632 -5.698 1.00 76.19 98 GLY A O 1
ATOM 773 N N . ASN A 1 99 ? 15.006 -10.046 -5.168 1.00 80.75 99 ASN A N 1
ATOM 774 C CA . ASN A 1 99 ? 14.741 -10.902 -6.325 1.00 80.75 99 ASN A CA 1
ATOM 775 C C . ASN A 1 99 ? 13.774 -10.238 -7.318 1.00 80.75 99 ASN A C 1
ATOM 777 O O . ASN A 1 99 ? 12.640 -9.900 -6.970 1.00 80.75 99 ASN A O 1
ATOM 781 N N . PHE A 1 100 ? 14.227 -10.099 -8.566 1.00 85.38 100 PHE A N 1
ATOM 782 C CA . PHE A 1 100 ? 13.480 -9.503 -9.677 1.00 85.38 100 PHE A CA 1
ATOM 783 C C . PHE A 1 100 ? 13.203 -10.482 -10.825 1.00 85.38 100 PHE A C 1
ATOM 785 O O . PHE A 1 100 ? 12.420 -10.157 -11.710 1.00 85.38 100 PHE A O 1
ATOM 792 N N . SER A 1 101 ? 13.753 -11.702 -10.772 1.00 81.81 101 SER A N 1
ATOM 793 C CA . SER A 1 101 ? 13.613 -12.725 -11.828 1.00 81.81 101 SER A CA 1
ATOM 794 C C . SER A 1 101 ? 12.159 -13.066 -12.174 1.00 81.81 101 SER A C 1
ATOM 796 O O . SER A 1 101 ? 11.856 -13.453 -13.295 1.00 81.81 101 SER A O 1
ATOM 798 N N . LYS A 1 102 ? 11.238 -12.881 -11.221 1.00 81.00 102 LYS A N 1
ATOM 799 C CA . LYS A 1 102 ? 9.806 -13.172 -11.380 1.00 81.00 102 LYS A CA 1
ATOM 800 C C . LYS A 1 102 ? 9.013 -12.069 -12.090 1.00 81.00 102 LYS A C 1
ATOM 802 O O . LYS A 1 102 ? 7.819 -12.249 -12.314 1.00 81.00 102 LYS A O 1
ATOM 807 N N . VAL A 1 103 ? 9.628 -10.925 -12.400 1.00 8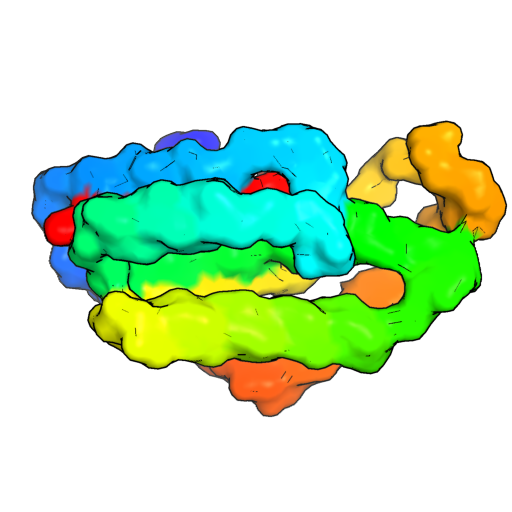4.00 103 VAL A N 1
ATOM 808 C CA . VAL A 1 103 ? 8.971 -9.808 -13.094 1.00 84.00 103 VAL A CA 1
ATOM 809 C C . VAL A 1 103 ? 9.834 -9.395 -14.289 1.00 84.00 103 VAL A C 1
ATOM 811 O O . VAL A 1 103 ? 10.726 -8.559 -14.132 1.00 84.00 103 VAL A O 1
ATOM 814 N N . PRO A 1 104 ? 9.589 -9.977 -15.479 1.00 87.06 104 PRO A N 1
ATOM 815 C CA . PRO A 1 104 ? 10.341 -9.651 -16.685 1.00 87.06 104 PRO A CA 1
ATOM 816 C C . PRO A 1 104 ? 10.376 -8.141 -16.947 1.00 87.06 104 PRO A C 1
ATOM 818 O O . PRO A 1 104 ? 9.362 -7.455 -16.824 1.00 87.06 104 PRO A O 1
ATOM 821 N N . GLY A 1 105 ? 11.561 -7.624 -17.276 1.00 89.06 105 GLY A N 1
ATOM 822 C CA . GLY A 1 105 ? 11.782 -6.207 -17.583 1.00 89.06 105 GLY A CA 1
ATOM 823 C C . GLY A 1 105 ? 11.875 -5.268 -16.375 1.00 89.06 105 GLY A C 1
ATOM 824 O O . GLY A 1 105 ? 12.114 -4.077 -16.562 1.00 89.06 105 GLY A O 1
ATOM 825 N N . LEU A 1 106 ? 11.701 -5.750 -15.138 1.00 91.69 106 LEU A N 1
ATOM 826 C CA . LEU A 1 106 ? 11.831 -4.907 -13.947 1.00 91.69 106 LEU A CA 1
ATOM 827 C C . LEU A 1 106 ? 13.239 -5.003 -13.358 1.00 91.69 106 LEU A C 1
ATOM 829 O O . LEU A 1 106 ? 13.590 -6.002 -12.735 1.00 91.69 106 LEU A O 1
ATOM 833 N N . THR A 1 107 ? 14.024 -3.937 -13.504 1.00 92.56 107 THR A N 1
ATOM 834 C CA . THR A 1 107 ? 15.340 -3.838 -12.857 1.00 92.56 107 THR A CA 1
ATOM 835 C C . THR A 1 107 ? 15.216 -3.416 -11.393 1.00 92.56 107 THR A C 1
ATOM 837 O O . THR A 1 107 ? 14.192 -2.867 -10.965 1.00 92.56 107 THR A O 1
ATOM 840 N N . LYS A 1 108 ? 16.285 -3.632 -10.619 1.00 92.38 108 LYS A N 1
ATOM 841 C CA . LYS A 1 108 ? 16.381 -3.172 -9.228 1.00 92.38 108 LYS A CA 1
ATOM 842 C C . LYS A 1 108 ? 16.223 -1.655 -9.138 1.00 92.38 108 LYS A C 1
ATOM 844 O O . LYS A 1 108 ? 15.457 -1.161 -8.320 1.00 92.38 108 LYS A O 1
ATOM 849 N N . GLU A 1 109 ? 16.890 -0.914 -10.012 1.00 92.69 109 GLU A N 1
ATOM 850 C CA . GLU A 1 109 ? 16.880 0.550 -10.043 1.00 92.69 109 GLU A CA 1
ATOM 851 C C . GLU A 1 109 ? 15.489 1.074 -10.408 1.00 92.69 109 GLU A C 1
ATOM 853 O O . GLU A 1 109 ? 14.996 2.019 -9.794 1.00 92.69 109 GLU A O 1
ATOM 858 N N . ALA A 1 110 ? 14.827 0.448 -11.388 1.00 92.38 110 ALA A N 1
ATOM 859 C CA . ALA A 1 110 ? 13.464 0.800 -11.771 1.00 92.38 110 ALA A CA 1
ATOM 860 C C . ALA A 1 110 ? 12.467 0.538 -10.632 1.00 92.38 110 ALA A C 1
ATOM 862 O O . ALA A 1 110 ? 11.599 1.377 -10.373 1.00 92.38 110 ALA A O 1
ATOM 863 N N . TYR A 1 111 ? 12.619 -0.581 -9.919 1.00 94.19 111 TYR A N 1
ATOM 864 C CA . TYR A 1 111 ? 11.829 -0.871 -8.726 1.00 94.19 111 TYR A CA 1
ATOM 865 C C . TYR A 1 111 ? 12.067 0.160 -7.623 1.00 94.19 111 TYR A C 1
ATOM 867 O O . TYR A 1 111 ? 11.104 0.727 -7.116 1.00 94.19 111 TYR A O 1
ATOM 875 N N . GLU A 1 112 ? 13.326 0.448 -7.283 1.00 93.69 112 GLU A N 1
ATOM 876 C CA . GLU A 1 112 ? 13.671 1.395 -6.219 1.00 93.69 112 GLU A CA 1
ATOM 877 C C . GLU A 1 112 ? 13.146 2.803 -6.513 1.00 93.69 112 GLU A C 1
ATOM 879 O O . GLU A 1 112 ? 12.548 3.426 -5.635 1.00 93.69 112 GLU A O 1
ATOM 884 N N . ARG A 1 113 ? 13.257 3.286 -7.759 1.00 95.00 113 ARG A N 1
ATOM 885 C CA . ARG A 1 113 ? 12.677 4.582 -8.154 1.00 95.00 113 ARG A CA 1
ATOM 886 C C . ARG A 1 113 ? 11.166 4.629 -7.932 1.00 95.00 113 ARG A C 1
ATOM 888 O O . ARG A 1 113 ? 10.659 5.600 -7.369 1.00 95.00 113 ARG A O 1
ATOM 895 N N . GLN A 1 114 ? 10.438 3.591 -8.350 1.00 96.00 114 GLN A N 1
ATOM 896 C CA . GLN A 1 114 ? 8.989 3.529 -8.143 1.00 96.00 114 GLN A CA 1
ATOM 897 C C . GLN A 1 114 ? 8.635 3.409 -6.657 1.00 96.00 114 GLN A C 1
ATOM 899 O O . GLN A 1 114 ? 7.771 4.141 -6.178 1.00 96.00 114 GLN A O 1
ATOM 904 N N . ARG A 1 115 ? 9.334 2.543 -5.917 1.00 94.94 115 ARG A N 1
ATOM 905 C CA . ARG A 1 115 ? 9.162 2.326 -4.477 1.00 94.94 115 ARG A CA 1
ATOM 906 C C . ARG A 1 115 ? 9.324 3.619 -3.685 1.00 94.94 115 ARG A C 1
ATOM 908 O O . ARG A 1 115 ? 8.444 3.960 -2.901 1.00 94.94 115 ARG A O 1
ATOM 915 N N . ILE A 1 116 ? 10.409 4.359 -3.921 1.00 95.06 116 ILE A N 1
ATOM 916 C CA . ILE A 1 116 ? 10.676 5.646 -3.262 1.00 95.06 116 ILE A CA 1
ATOM 917 C C . ILE A 1 116 ? 9.538 6.627 -3.547 1.00 95.06 116 ILE A C 1
ATOM 919 O O . ILE A 1 116 ? 9.019 7.251 -2.624 1.00 95.06 116 ILE A O 1
ATOM 923 N N . ARG A 1 117 ? 9.094 6.722 -4.807 1.00 96.94 117 ARG A N 1
ATOM 924 C CA . ARG A 1 117 ? 7.992 7.610 -5.196 1.00 96.94 117 ARG A CA 1
ATOM 925 C C . ARG A 1 117 ? 6.678 7.241 -4.500 1.00 96.94 117 ARG A C 1
ATOM 927 O O . ARG A 1 117 ? 5.956 8.134 -4.071 1.00 96.94 117 ARG A O 1
ATOM 934 N N . ILE A 1 118 ? 6.365 5.949 -4.376 1.00 96.75 118 ILE A N 1
ATOM 935 C CA . ILE A 1 118 ? 5.168 5.483 -3.657 1.00 96.75 118 ILE A CA 1
ATOM 936 C C . ILE A 1 118 ? 5.286 5.815 -2.171 1.00 96.75 118 ILE A C 1
ATOM 938 O O . ILE A 1 118 ? 4.373 6.421 -1.620 1.00 96.75 118 ILE A O 1
ATOM 942 N N . ASN A 1 119 ? 6.413 5.491 -1.533 1.00 94.62 119 ASN A N 1
ATOM 943 C CA . ASN A 1 119 ? 6.610 5.765 -0.111 1.00 94.62 119 ASN A CA 1
ATOM 944 C C . ASN A 1 119 ? 6.536 7.266 0.193 1.00 94.62 119 ASN A C 1
ATOM 946 O O . ASN A 1 119 ? 5.906 7.639 1.173 1.00 94.62 119 ASN A O 1
ATOM 950 N N . GLN A 1 120 ? 7.062 8.143 -0.669 1.00 95.38 120 GLN A N 1
ATOM 951 C CA . GLN A 1 120 ? 6.883 9.597 -0.534 1.00 95.38 120 GLN A CA 1
ATOM 952 C C . GLN A 1 120 ? 5.400 10.009 -0.525 1.00 95.38 120 GLN A C 1
ATOM 954 O O . GLN A 1 120 ? 4.993 10.852 0.275 1.00 95.38 120 GLN A O 1
ATOM 959 N N . LEU A 1 121 ? 4.578 9.408 -1.392 1.00 96.88 121 LEU A N 1
ATOM 960 C CA . LEU A 1 121 ? 3.132 9.652 -1.411 1.00 96.88 121 LEU A CA 1
ATOM 961 C C . LEU A 1 121 ? 2.448 9.112 -0.146 1.00 96.88 121 LEU A C 1
ATOM 963 O O . LEU A 1 121 ? 1.594 9.795 0.420 1.00 96.88 121 L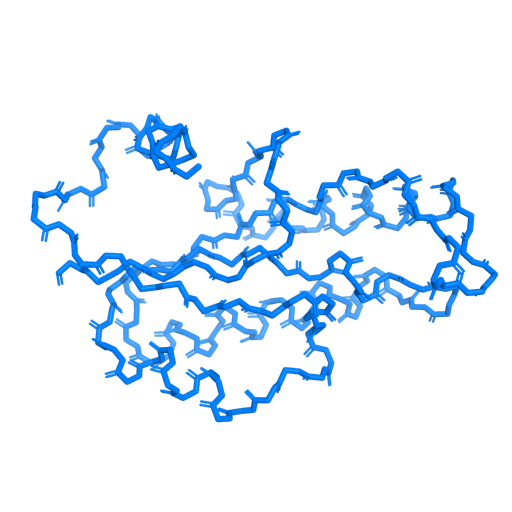EU A O 1
ATOM 967 N N . LEU A 1 122 ? 2.839 7.919 0.313 1.00 94.88 122 LEU A N 1
ATOM 968 C CA . LEU A 1 122 ? 2.327 7.314 1.544 1.00 94.88 122 LEU A CA 1
ATOM 969 C C . LEU A 1 122 ? 2.668 8.167 2.770 1.00 94.88 122 LEU A C 1
ATOM 971 O O . LEU A 1 122 ? 1.775 8.449 3.563 1.00 94.88 122 LEU A O 1
ATOM 975 N N . HIS A 1 123 ? 3.911 8.646 2.883 1.00 93.44 123 HIS A N 1
ATOM 976 C CA . HIS A 1 123 ? 4.358 9.546 3.955 1.00 93.44 123 HIS A CA 1
ATOM 977 C C . HIS A 1 123 ? 3.498 10.799 4.008 1.00 93.44 123 HIS A C 1
ATOM 979 O O . HIS A 1 123 ? 2.942 11.134 5.051 1.00 93.44 123 HIS A O 1
ATOM 985 N N . LYS A 1 124 ? 3.307 11.445 2.852 1.00 94.50 124 LYS A N 1
ATOM 986 C CA . LYS A 1 124 ? 2.486 12.654 2.749 1.00 94.50 124 LYS A CA 1
ATOM 987 C C . LYS A 1 124 ? 1.023 12.417 3.147 1.00 94.50 124 LYS A C 1
ATOM 989 O O . LYS A 1 124 ? 0.386 13.335 3.653 1.00 94.50 124 LYS A O 1
ATOM 994 N N . LYS A 1 125 ? 0.468 11.228 2.885 1.00 94.94 125 LYS A N 1
ATOM 995 C CA . LYS A 1 125 ? -0.950 10.922 3.137 1.00 94.94 125 LYS A CA 1
ATOM 996 C C . LYS A 1 125 ? -1.223 10.411 4.549 1.00 94.94 125 LYS A C 1
ATOM 998 O O . LYS A 1 125 ? -2.250 10.771 5.117 1.00 94.94 125 LYS A O 1
ATOM 1003 N N . PHE A 1 126 ? -0.361 9.543 5.070 1.00 90.56 126 PHE A N 1
ATOM 1004 C CA . PHE A 1 126 ? -0.620 8.794 6.299 1.00 90.56 126 PHE A CA 1
ATOM 1005 C C . PHE A 1 126 ? 0.158 9.320 7.506 1.00 90.56 126 PHE A C 1
ATOM 1007 O O . PHE A 1 126 ? -0.309 9.117 8.625 1.00 90.56 126 PHE A O 1
ATOM 1014 N N . GLY A 1 127 ? 1.268 10.045 7.310 1.00 87.25 127 GLY A N 1
ATOM 1015 C CA . GLY A 1 127 ? 2.036 10.669 8.392 1.00 87.25 127 GLY A CA 1
ATOM 1016 C C . GLY A 1 127 ? 2.305 9.693 9.537 1.00 87.25 127 GLY A C 1
ATOM 1017 O O . GLY A 1 127 ? 2.933 8.658 9.334 1.00 87.25 127 GLY A O 1
ATOM 1018 N N . LYS A 1 128 ? 1.748 9.987 10.718 1.00 78.44 128 LYS A N 1
ATOM 1019 C CA . LYS A 1 128 ? 1.865 9.146 11.919 1.00 78.44 128 LYS A CA 1
ATOM 1020 C C . LYS A 1 128 ? 1.317 7.721 11.774 1.00 78.44 128 LYS A C 1
ATOM 1022 O O . LYS A 1 128 ? 1.729 6.869 12.534 1.00 78.44 128 LYS A O 1
ATOM 1027 N N . HIS A 1 129 ? 0.422 7.451 10.819 1.00 78.12 129 HIS A N 1
ATOM 1028 C CA . HIS A 1 129 ? -0.141 6.116 10.561 1.00 78.12 129 HIS A CA 1
ATOM 1029 C C . HIS A 1 129 ? 0.665 5.305 9.530 1.00 78.12 129 HIS A C 1
ATOM 1031 O O . HIS A 1 129 ? 0.192 4.276 9.034 1.00 78.12 129 HIS A O 1
ATOM 1037 N N . LEU A 1 130 ? 1.860 5.779 9.160 1.00 81.50 130 LEU A N 1
ATOM 1038 C CA . LEU A 1 130 ? 2.793 5.052 8.308 1.00 81.50 130 LEU A CA 1
ATOM 1039 C C . LEU A 1 130 ? 3.914 4.430 9.147 1.00 81.50 130 LEU A C 1
ATOM 1041 O O . LEU A 1 130 ? 4.702 5.133 9.771 1.00 81.50 130 LEU A O 1
ATOM 1045 N N . TYR A 1 131 ? 4.035 3.108 9.076 1.00 77.00 131 TYR A N 1
ATOM 1046 C CA . TYR A 1 131 ? 5.081 2.343 9.741 1.00 77.00 131 TYR A CA 1
ATOM 1047 C C . TYR A 1 131 ? 6.237 2.017 8.781 1.00 77.00 131 TYR A C 1
ATOM 1049 O O . TYR A 1 131 ? 6.035 1.465 7.696 1.00 77.00 131 TYR A O 1
ATOM 1057 N N . SER A 1 132 ? 7.476 2.311 9.184 1.00 68.62 132 SER A N 1
ATOM 1058 C CA . SER A 1 132 ? 8.683 1.884 8.462 1.00 68.62 132 SER A CA 1
ATOM 1059 C C . SER A 1 132 ? 9.285 0.651 9.137 1.00 68.62 132 SER A C 1
ATOM 1061 O O . SER A 1 132 ? 9.721 0.704 10.287 1.00 68.62 132 SER A O 1
ATOM 1063 N N . SER A 1 133 ? 9.333 -0.473 8.420 1.00 60.06 133 SER A N 1
ATOM 1064 C CA . SER A 1 133 ? 10.042 -1.675 8.866 1.00 60.06 133 SER A CA 1
ATOM 1065 C C . SER A 1 133 ? 11.110 -2.068 7.863 1.00 60.06 133 SER A C 1
ATOM 1067 O O . SER A 1 133 ? 10.849 -2.186 6.670 1.00 60.06 133 SER A O 1
ATOM 1069 N N . LYS A 1 134 ? 12.315 -2.352 8.361 1.00 54.50 134 LYS A N 1
ATOM 1070 C CA . LYS A 1 134 ? 13.442 -2.814 7.540 1.00 54.50 134 LYS A CA 1
ATOM 1071 C C . LYS A 1 134 ? 13.370 -4.310 7.182 1.00 54.50 134 LYS A C 1
ATOM 1073 O O . LYS A 1 134 ? 14.229 -4.775 6.442 1.00 54.50 134 LYS A O 1
ATOM 1078 N N . THR A 1 135 ? 12.403 -5.076 7.708 1.00 50.88 135 THR A N 1
ATOM 1079 C CA . THR A 1 135 ? 12.419 -6.558 7.625 1.00 50.88 135 THR A CA 1
ATOM 1080 C C . THR A 1 135 ? 11.075 -7.242 7.348 1.00 50.88 135 THR A C 1
ATOM 1082 O O . THR A 1 135 ? 11.012 -8.470 7.374 1.00 50.88 135 THR A O 1
ATOM 1085 N N . LEU A 1 136 ? 9.985 -6.519 7.082 1.00 50.09 136 LEU A N 1
ATOM 1086 C CA . LEU A 1 136 ? 8.689 -7.164 6.822 1.00 50.09 136 LEU A CA 1
ATOM 1087 C C . LEU A 1 136 ? 8.613 -7.690 5.386 1.00 50.09 136 LEU A C 1
ATOM 1089 O O . LEU A 1 136 ? 8.814 -6.922 4.464 1.00 50.09 136 LEU A O 1
ATOM 1093 N N . SER A 1 137 ? 8.242 -8.954 5.152 1.00 48.81 137 SER A N 1
ATOM 1094 C CA . SER A 1 137 ? 7.782 -9.367 3.810 1.00 48.81 137 SER A CA 1
ATOM 1095 C C . SER A 1 137 ? 6.368 -8.814 3.557 1.00 48.81 137 SER A C 1
ATOM 1097 O O . SER A 1 137 ? 5.617 -8.632 4.513 1.00 48.81 137 SER A O 1
ATOM 1099 N N . THR A 1 138 ? 5.986 -8.540 2.302 1.00 49.62 138 THR A N 1
ATOM 1100 C CA . THR A 1 138 ? 4.641 -8.039 1.916 1.00 49.62 138 THR A CA 1
ATOM 1101 C C . THR A 1 138 ? 3.529 -8.932 2.485 1.00 49.62 138 THR A C 1
ATOM 1103 O O . THR A 1 138 ? 3.505 -10.125 2.170 1.00 49.62 138 THR A O 1
ATOM 1106 N N . ARG A 1 139 ? 2.661 -8.394 3.356 1.00 55.25 139 ARG A N 1
ATOM 1107 C CA . ARG A 1 139 ? 1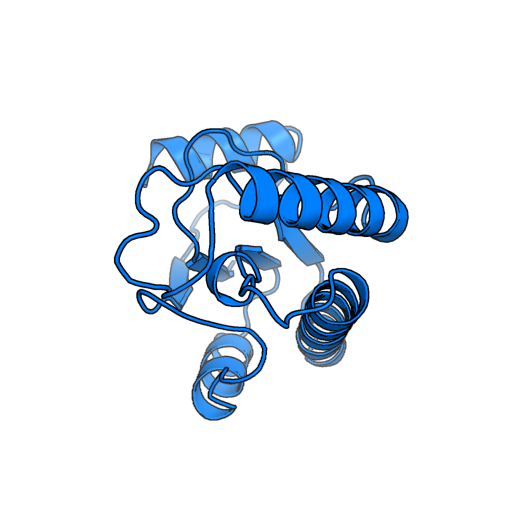.644 -9.110 4.159 1.00 55.25 139 ARG A CA 1
ATOM 1108 C C . ARG A 1 139 ? 0.486 -8.177 4.546 1.00 55.25 139 ARG A C 1
ATOM 1110 O O . ARG A 1 139 ? 0.703 -7.020 4.857 1.00 55.25 139 ARG A O 1
ATOM 1117 N N . LEU A 1 140 ? -0.747 -8.657 4.614 1.00 46.59 140 LEU A N 1
ATOM 1118 C CA . LEU A 1 140 ? -1.781 -7.942 5.363 1.00 46.59 140 LEU A CA 1
ATOM 1119 C C . LEU A 1 140 ? -1.826 -8.548 6.778 1.00 46.59 140 LEU A C 1
ATOM 1121 O O . LEU A 1 140 ? -1.887 -9.762 6.955 1.00 46.59 140 LEU A O 1
ATOM 1125 N N . THR A 1 141 ? -1.717 -7.718 7.807 1.00 55.53 141 THR A N 1
ATOM 1126 C CA . THR A 1 141 ? -1.778 -8.175 9.199 1.00 55.53 141 THR A CA 1
ATOM 1127 C C . THR A 1 141 ? -2.943 -7.474 9.867 1.00 55.53 141 THR A C 1
ATOM 1129 O O . THR A 1 141 ? -3.011 -6.250 9.852 1.00 55.53 141 THR A O 1
ATOM 1132 N N . ILE A 1 142 ? -3.882 -8.230 10.426 1.00 51.44 142 ILE A N 1
ATOM 1133 C CA . ILE A 1 142 ? -5.074 -7.676 11.069 1.00 51.44 142 ILE A CA 1
ATOM 1134 C C . ILE A 1 142 ? -5.066 -8.115 12.526 1.00 51.44 142 ILE A C 1
ATOM 1136 O O . ILE A 1 142 ? -4.822 -9.283 12.836 1.00 51.44 142 ILE A O 1
ATOM 1140 N N . TYR A 1 143 ? -5.294 -7.171 13.429 1.00 46.44 143 TYR A N 1
ATOM 1141 C CA . TYR A 1 143 ? -5.259 -7.428 14.860 1.00 46.44 143 TYR A CA 1
ATOM 1142 C C . TYR A 1 143 ? -6.684 -7.365 15.391 1.00 46.44 143 TYR A C 1
ATOM 1144 O O . TYR A 1 143 ? -7.319 -6.313 15.352 1.00 46.44 143 TYR A O 1
ATOM 1152 N N . LYS A 1 144 ? -7.187 -8.504 15.875 1.00 34.94 144 LYS A N 1
ATOM 1153 C CA . LYS A 1 144 ? -8.423 -8.546 16.646 1.00 34.94 144 LYS A CA 1
ATOM 1154 C C . LYS A 1 144 ? -8.059 -8.353 18.116 1.00 34.94 144 LYS A C 1
ATOM 1156 O O . LYS A 1 144 ? -7.303 -9.156 18.672 1.00 34.94 144 LYS A O 1
ATOM 1161 N N . ILE A 1 145 ? -8.561 -7.263 18.684 1.00 39.91 145 ILE A N 1
ATOM 1162 C CA . ILE A 1 145 ? -8.622 -7.054 20.130 1.00 39.91 145 ILE A CA 1
ATOM 1163 C C . ILE A 1 145 ? -9.912 -7.712 20.612 1.00 39.91 145 ILE A C 1
ATOM 1165 O O . ILE A 1 145 ? -10.945 -7.514 19.930 1.00 39.91 145 ILE A O 1
#

Sequence (145 aa):
MVADIERLRRHCDGDLCISGVNTVFFGRSGLRTDRMDQRFVRQAIATGAEFAFLHVGGNDISPTSTPRKIFERIVELVSTFKNAGMKEVWVTEIITRGNFSKVPGLTKEAYERQRIRINQLLHKKFGKHLYSSKTLSTRLTIYKI

pLDDT: mean 77.89, std 17.97, range [34.94, 97.44]

Organism: Mizuhopecten yessoensis (NCBI:txid6573)

Secondary structure (DSSP, 8-state):
-HHHHHHHHHHTTT-S--SS-EEEEE--TT--STT--HHHHHHHHHTT-SEEEEE-SGGG--TT--HHHHHHHHHHHHHHHHHTT-SEEEEEPPPP-S--TTSTT--HHHHHHHHHHHHHHHHHHHGGGEEP-SSPPSEEEEEE-

Foldseek 3Di:
DVVVVVVVCVLVVVPPVDDPKPKDWQWDPLDALVPDDVVSLVVLLVLVFQEKEAQHLLSVDAPPDALVVSLVSVVVSLVSNVVSNRNYYAYEQHEQDDDDPVHPPDDSVSSVVSSVSNVVSVCVPQPSSYDYDHDDDRTIITMHD

Radius of gyration: 14.98 Å; chains: 1; bounding box: 33×27×44 Å